Protein AF-A0A2E3HQM7-F1 (afdb_monomer_lite)

Secondary structure (DSSP, 8-state):
-HHHHHHHHHHH-PBPTTSPBPS--------EEE-TTS-EEEE-PPP--HHHHH-TTS---TT---SEEEEEEEHHHHHTTTS-TT-HHHHHHTTEEEEEEEEEEEEEE---TT----TTS-----EEEEEEEEEEEEEE-SSSEEEEEEEEEEEEE--

Structure (mmCIF, N/CA/C/O backbone):
data_AF-A0A2E3HQM7-F1
#
_entry.id   AF-A0A2E3HQM7-F1
#
loop_
_atom_site.group_PDB
_atom_site.id
_atom_site.type_symbol
_atom_site.label_atom_id
_atom_site.label_alt_id
_atom_site.label_comp_id
_atom_site.label_asym_id
_atom_site.label_entity_id
_atom_site.label_seq_id
_atom_site.pdbx_PDB_ins_code
_atom_site.Cartn_x
_atom_site.Cartn_y
_atom_site.Cartn_z
_atom_site.occupancy
_atom_site.B_iso_or_equiv
_atom_site.auth_seq_id
_atom_site.auth_comp_id
_atom_site.auth_asym_id
_atom_site.auth_atom_id
_atom_site.pdbx_PDB_model_num
ATOM 1 N N . MET A 1 1 ? 7.917 -3.348 6.718 1.00 67.12 1 MET A N 1
ATOM 2 C CA . MET A 1 1 ? 6.573 -2.800 6.395 1.00 67.12 1 MET A CA 1
ATOM 3 C C . MET A 1 1 ? 5.766 -3.823 5.588 1.00 67.12 1 MET A C 1
ATOM 5 O O . MET A 1 1 ? 6.380 -4.629 4.903 1.00 67.12 1 MET A O 1
ATOM 9 N N . GLN A 1 2 ? 4.423 -3.825 5.640 1.00 81.56 2 GLN A N 1
ATOM 10 C CA . GLN A 1 2 ? 3.593 -4.798 4.886 1.00 81.56 2 GLN A CA 1
ATOM 11 C C . GLN A 1 2 ? 3.825 -4.736 3.368 1.00 81.56 2 GLN A C 1
ATOM 13 O O . GLN A 1 2 ? 3.902 -5.766 2.707 1.00 81.56 2 GLN A O 1
ATOM 18 N N . ALA A 1 3 ? 4.035 -3.532 2.836 1.00 82.19 3 ALA A N 1
ATOM 19 C CA . ALA A 1 3 ? 4.383 -3.325 1.435 1.00 82.19 3 ALA A CA 1
ATOM 20 C C . ALA A 1 3 ? 5.715 -3.988 1.042 1.00 82.19 3 ALA A C 1
ATOM 22 O O . ALA A 1 3 ? 5.786 -4.687 0.038 1.00 82.19 3 ALA A O 1
ATOM 23 N N . GLU A 1 4 ? 6.764 -3.817 1.854 1.00 83.38 4 GLU A N 1
ATOM 24 C CA . GLU A 1 4 ? 8.066 -4.459 1.621 1.00 83.38 4 GLU A CA 1
ATOM 25 C C . GLU A 1 4 ? 7.935 -5.979 1.657 1.00 83.38 4 GLU A C 1
ATOM 27 O O . GLU A 1 4 ? 8.475 -6.659 0.791 1.00 83.38 4 GLU A O 1
ATOM 32 N N . LYS A 1 5 ? 7.169 -6.503 2.624 1.00 84.62 5 LYS A N 1
ATOM 33 C CA . LYS A 1 5 ? 6.884 -7.933 2.726 1.00 84.62 5 LYS A CA 1
ATOM 34 C C . LYS A 1 5 ? 6.189 -8.447 1.463 1.00 84.62 5 LYS A C 1
ATOM 36 O O . LYS A 1 5 ? 6.650 -9.434 0.910 1.00 84.62 5 LYS A O 1
ATOM 41 N N . SER A 1 6 ? 5.168 -7.745 0.963 1.00 84.62 6 SER A N 1
ATOM 42 C CA . SER A 1 6 ? 4.488 -8.111 -0.291 1.00 84.62 6 SER A CA 1
ATOM 43 C C . SER A 1 6 ? 5.458 -8.169 -1.481 1.00 84.62 6 SER A C 1
ATOM 45 O O . SER A 1 6 ? 5.445 -9.129 -2.250 1.00 84.62 6 SER A O 1
ATOM 47 N N . ILE A 1 7 ? 6.350 -7.182 -1.624 1.00 84.06 7 ILE A N 1
ATOM 48 C CA . ILE A 1 7 ? 7.333 -7.158 -2.723 1.00 84.06 7 ILE A CA 1
ATOM 49 C C . ILE A 1 7 ? 8.339 -8.306 -2.591 1.00 84.06 7 ILE A C 1
ATOM 51 O O . ILE A 1 7 ? 8.637 -8.979 -3.579 1.00 84.06 7 ILE A O 1
ATOM 55 N N . ILE A 1 8 ? 8.848 -8.541 -1.381 1.00 83.69 8 ILE A N 1
ATOM 56 C CA . ILE A 1 8 ? 9.780 -9.636 -1.096 1.00 83.69 8 ILE A CA 1
ATOM 57 C C . ILE A 1 8 ? 9.113 -10.985 -1.375 1.00 83.69 8 ILE A C 1
ATOM 59 O O . ILE A 1 8 ? 9.715 -11.827 -2.036 1.00 83.69 8 ILE A O 1
ATOM 63 N N . ASP A 1 9 ? 7.870 -11.181 -0.938 1.00 82.50 9 ASP A N 1
ATOM 64 C CA . ASP A 1 9 ? 7.128 -12.423 -1.155 1.00 82.50 9 ASP A CA 1
ATOM 65 C C . ASP A 1 9 ? 6.868 -12.672 -2.649 1.00 82.50 9 ASP A C 1
ATOM 67 O O . ASP A 1 9 ? 7.009 -13.801 -3.111 1.00 82.50 9 ASP A O 1
ATOM 71 N N . LYS A 1 10 ? 6.608 -11.630 -3.451 1.00 80.06 10 LYS A N 1
ATOM 72 C CA . LYS A 1 10 ? 6.501 -11.766 -4.916 1.00 80.06 10 LYS A CA 1
ATOM 73 C C . LYS A 1 10 ? 7.831 -12.147 -5.581 1.00 80.06 10 LYS A C 1
ATOM 75 O O . LYS A 1 10 ? 7.844 -12.991 -6.477 1.00 80.06 10 LYS A O 1
ATOM 80 N N . MET A 1 11 ? 8.949 -11.567 -5.134 1.00 78.38 11 MET A N 1
ATOM 81 C CA . MET A 1 11 ? 10.280 -11.873 -5.680 1.00 78.38 11 MET A CA 1
ATOM 82 C C . MET A 1 11 ? 10.808 -13.247 -5.263 1.00 78.38 11 MET A C 1
ATOM 84 O O . MET A 1 11 ? 11.468 -13.921 -6.048 1.00 78.38 11 MET A O 1
ATOM 88 N N . MET A 1 12 ? 10.543 -13.663 -4.030 1.00 78.06 12 MET A N 1
ATOM 89 C CA . MET A 1 12 ? 11.006 -14.943 -3.494 1.00 78.06 12 MET A CA 1
ATOM 90 C C . MET A 1 12 ? 10.043 -16.103 -3.777 1.00 78.06 12 MET A C 1
ATOM 92 O O . MET A 1 12 ? 10.415 -17.252 -3.546 1.00 78.06 12 MET A O 1
ATOM 96 N N . GLY A 1 13 ? 8.843 -15.804 -4.278 1.00 75.44 13 GLY A N 1
ATOM 97 C CA . GLY A 1 13 ? 7.773 -16.761 -4.521 1.00 75.44 13 GLY A CA 1
ATOM 98 C C . GLY A 1 13 ? 6.861 -16.930 -3.295 1.00 75.44 13 GLY A C 1
ATOM 99 O O . GLY A 1 13 ? 7.337 -16.851 -2.151 1.00 75.44 13 GLY A O 1
ATOM 100 N N . PRO A 1 14 ? 5.548 -17.145 -3.511 1.00 74.81 14 PRO A N 1
ATOM 101 C CA . PRO A 1 14 ? 4.583 -17.288 -2.429 1.00 74.81 14 PRO A CA 1
ATOM 102 C C . PRO A 1 14 ? 4.893 -18.528 -1.585 1.00 74.81 14 PRO A C 1
ATOM 104 O O . PRO A 1 14 ? 5.345 -19.553 -2.097 1.00 74.81 14 PRO A O 1
ATOM 107 N N . VAL A 1 15 ? 4.640 -18.428 -0.282 1.00 74.88 15 VAL A N 1
ATOM 108 C CA . VAL A 1 15 ? 4.733 -19.567 0.635 1.00 74.88 15 VAL A CA 1
ATOM 109 C C . VAL A 1 15 ? 3.467 -20.407 0.479 1.00 74.88 15 VAL A C 1
ATOM 111 O O . VAL A 1 15 ? 2.359 -19.878 0.565 1.00 74.88 15 VAL A O 1
ATOM 114 N N . ASP A 1 16 ? 3.628 -21.698 0.212 1.00 75.56 16 ASP A N 1
ATOM 115 C CA . ASP A 1 16 ? 2.525 -22.650 0.165 1.00 75.56 16 ASP A CA 1
ATOM 116 C C . ASP A 1 16 ? 1.985 -22.961 1.574 1.00 75.56 16 ASP A C 1
ATOM 118 O O . ASP A 1 16 ? 2.560 -22.583 2.598 1.00 75.56 16 ASP A O 1
ATOM 122 N N . ALA A 1 17 ? 0.861 -23.679 1.652 1.00 72.88 17 ALA A N 1
ATOM 123 C CA . ALA A 1 17 ? 0.263 -24.070 2.932 1.00 72.88 17 ALA A CA 1
ATOM 124 C C . ALA A 1 17 ? 1.158 -25.009 3.773 1.00 72.88 17 ALA A C 1
ATOM 126 O O . ALA A 1 17 ? 0.875 -25.229 4.948 1.00 72.88 17 ALA A O 1
ATOM 127 N N . SER A 1 18 ? 2.232 -25.549 3.184 1.00 76.06 18 SER A N 1
ATOM 128 C CA . SER A 1 18 ? 3.205 -26.431 3.838 1.00 76.06 18 SER A CA 1
ATOM 129 C C . SER A 1 18 ? 4.421 -25.668 4.381 1.00 76.06 18 SER A C 1
ATOM 131 O O . SER A 1 18 ? 5.303 -26.277 4.983 1.00 76.06 18 SER A O 1
ATOM 133 N N . GLY A 1 19 ? 4.479 -24.345 4.192 1.00 73.31 19 GLY A N 1
ATOM 134 C CA . GLY A 1 19 ? 5.588 -23.502 4.636 1.00 73.31 19 GLY A CA 1
ATOM 135 C C . GLY A 1 19 ? 6.779 -23.462 3.673 1.00 73.31 19 GLY A C 1
ATOM 136 O O . GLY A 1 19 ? 7.785 -22.824 3.988 1.00 73.31 19 GLY A O 1
ATOM 137 N N . ASN A 1 20 ? 6.678 -24.090 2.499 1.00 79.88 20 ASN A N 1
ATOM 138 C CA . ASN A 1 20 ? 7.710 -24.049 1.469 1.00 79.88 20 ASN A CA 1
ATOM 139 C C . ASN A 1 20 ? 7.447 -22.895 0.502 1.00 79.88 20 ASN A C 1
ATOM 141 O O . ASN A 1 20 ? 6.307 -22.565 0.183 1.00 79.88 20 ASN A O 1
ATOM 145 N N . ARG A 1 21 ? 8.510 -22.260 0.007 1.00 71.19 21 ARG A N 1
ATOM 146 C CA . ARG A 1 21 ? 8.372 -21.239 -1.038 1.00 71.19 21 ARG A CA 1
ATOM 147 C C . ARG A 1 21 ? 8.208 -21.918 -2.391 1.00 71.19 21 ARG A C 1
ATOM 149 O O . ARG A 1 21 ? 9.029 -22.749 -2.767 1.00 71.19 21 ARG A O 1
ATOM 156 N N . SER A 1 22 ? 7.163 -21.541 -3.116 1.00 71.25 22 SER A N 1
ATOM 157 C CA . SER A 1 22 ? 6.981 -21.921 -4.513 1.00 71.25 22 SER A CA 1
ATOM 158 C C . SER A 1 22 ? 8.038 -21.244 -5.393 1.00 71.25 22 SER A C 1
ATOM 160 O O . SER A 1 22 ? 8.389 -20.088 -5.164 1.00 71.25 22 SER A O 1
ATOM 162 N N . ASP A 1 23 ? 8.503 -21.919 -6.445 1.00 68.38 23 ASP A N 1
ATOM 163 C CA . ASP A 1 23 ? 9.434 -21.343 -7.429 1.00 68.38 23 ASP A CA 1
ATOM 164 C C . ASP A 1 23 ? 8.768 -20.375 -8.429 1.00 68.38 23 ASP A C 1
ATOM 166 O O . ASP A 1 23 ? 9.420 -19.888 -9.352 1.00 68.38 23 ASP A O 1
ATOM 170 N N . LEU A 1 24 ? 7.492 -20.020 -8.223 1.00 68.69 24 LEU A N 1
ATOM 171 C CA . LEU A 1 24 ? 6.759 -18.989 -8.975 1.00 68.69 24 LEU A CA 1
ATOM 172 C C . LEU A 1 24 ? 7.234 -17.561 -8.633 1.00 68.69 24 LEU A C 1
ATOM 174 O O . LEU A 1 24 ? 6.454 -16.681 -8.264 1.00 68.69 24 LEU A O 1
ATOM 178 N N . ARG A 1 25 ? 8.540 -17.323 -8.741 1.00 71.50 25 ARG A N 1
ATOM 179 C CA . ARG A 1 25 ? 9.175 -16.023 -8.523 1.00 71.50 25 ARG A CA 1
ATOM 180 C C . ARG A 1 25 ? 8.858 -15.113 -9.693 1.00 71.50 25 ARG A C 1
ATOM 182 O O . ARG A 1 25 ? 9.165 -15.436 -10.837 1.00 71.50 25 ARG A O 1
ATOM 189 N N . THR A 1 26 ? 8.278 -13.956 -9.408 1.00 72.94 26 THR A N 1
ATOM 190 C CA . THR A 1 26 ? 7.991 -12.953 -10.435 1.00 72.94 26 THR A CA 1
ATOM 191 C C . THR A 1 26 ? 8.604 -11.636 -10.010 1.00 72.94 26 THR A C 1
ATOM 193 O O . THR A 1 26 ? 8.391 -11.200 -8.883 1.00 72.94 26 THR A O 1
ATOM 196 N N . VAL A 1 27 ? 9.350 -10.982 -10.905 1.00 77.62 27 VAL A N 1
ATOM 197 C CA . VAL A 1 27 ? 9.822 -9.611 -10.673 1.00 77.62 27 VAL A CA 1
ATOM 198 C C . VAL A 1 27 ? 8.606 -8.689 -10.731 1.00 77.62 27 VAL A C 1
ATOM 200 O O . VAL A 1 27 ? 7.996 -8.579 -11.796 1.00 77.62 27 VAL A O 1
ATOM 203 N N . PRO A 1 28 ? 8.229 -8.013 -9.630 1.00 80.12 28 PRO A N 1
ATOM 204 C CA . PRO A 1 28 ? 7.068 -7.140 -9.667 1.00 80.12 28 PRO A CA 1
ATOM 205 C C . PRO A 1 28 ? 7.316 -5.960 -10.614 1.00 80.12 28 PRO A C 1
ATOM 207 O O . PRO A 1 28 ? 8.280 -5.202 -10.450 1.00 80.12 28 PRO A O 1
ATOM 210 N N . ILE A 1 29 ? 6.450 -5.810 -11.610 1.00 79.69 29 ILE A N 1
ATOM 211 C CA . ILE A 1 29 ? 6.476 -4.721 -12.591 1.00 79.69 29 ILE A CA 1
ATOM 212 C C . ILE A 1 29 ? 5.246 -3.834 -12.421 1.00 79.69 29 ILE A C 1
ATOM 214 O O . ILE A 1 29 ? 4.235 -4.260 -11.865 1.00 79.69 29 ILE A O 1
ATOM 218 N N . ASN A 1 30 ? 5.336 -2.593 -12.895 1.00 78.94 30 ASN A N 1
ATOM 219 C CA . ASN A 1 30 ? 4.173 -1.716 -12.960 1.00 78.94 30 ASN A CA 1
ATOM 220 C C . ASN A 1 30 ? 3.229 -2.277 -14.034 1.00 78.94 30 ASN A C 1
ATOM 222 O O . ASN A 1 30 ? 3.566 -2.264 -15.217 1.00 78.94 30 ASN A O 1
ATOM 226 N N . LEU A 1 31 ? 2.091 -2.835 -13.619 1.00 70.62 31 LEU A N 1
ATOM 227 C CA . LEU A 1 31 ? 1.217 -3.604 -14.506 1.00 70.62 31 LEU A CA 1
ATOM 228 C C . LEU A 1 31 ? 0.322 -2.677 -15.340 1.00 70.62 31 LEU A C 1
ATOM 230 O O . LEU A 1 31 ? -0.542 -1.973 -14.816 1.00 70.62 31 LEU A O 1
ATOM 234 N N . ALA A 1 32 ? 0.501 -2.736 -16.656 1.00 66.88 32 ALA A N 1
ATOM 235 C CA . ALA A 1 32 ? -0.536 -2.444 -17.634 1.00 66.88 32 ALA A CA 1
ATOM 236 C C . ALA A 1 32 ? -0.706 -3.714 -18.470 1.00 66.88 32 ALA A C 1
ATOM 238 O O . ALA A 1 32 ? 0.189 -4.069 -19.234 1.00 66.88 32 ALA A O 1
ATOM 239 N N . LEU A 1 33 ? -1.812 -4.429 -18.276 1.00 59.09 33 LEU A N 1
ATOM 240 C CA . LEU A 1 33 ? -2.219 -5.487 -19.187 1.00 59.09 33 LEU A CA 1
ATOM 241 C C . LEU A 1 33 ? -2.601 -4.824 -20.501 1.00 59.09 33 LEU A C 1
ATOM 243 O O . LEU A 1 33 ? -3.483 -3.960 -20.533 1.00 59.09 33 LEU A O 1
ATOM 247 N N . LYS A 1 34 ? -1.891 -5.212 -21.551 1.00 67.12 34 LYS A N 1
ATOM 248 C CA . LYS A 1 34 ? -2.119 -4.756 -22.911 1.00 67.12 34 LYS A CA 1
ATOM 249 C C . LYS A 1 34 ? -2.646 -5.900 -23.767 1.00 67.12 34 LYS A C 1
ATOM 251 O O . LYS A 1 34 ? -2.335 -7.052 -23.465 1.00 67.12 34 LYS A O 1
ATOM 256 N N . ASP A 1 35 ? -3.459 -5.586 -24.768 1.00 68.50 35 ASP A N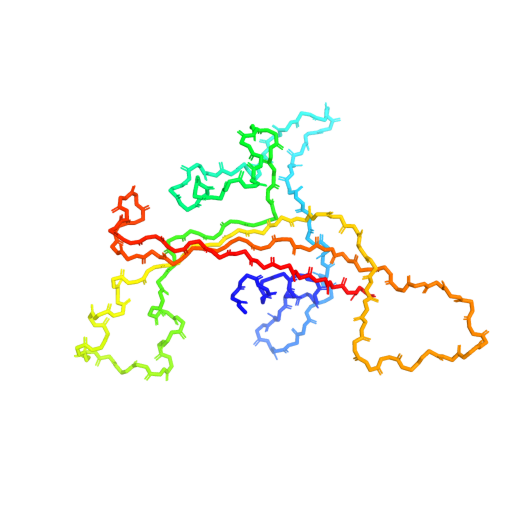 1
ATOM 257 C CA . ASP A 1 35 ? -3.844 -6.546 -25.802 1.00 68.50 35 ASP A CA 1
ATOM 258 C C . ASP A 1 35 ? -2.685 -6.766 -26.778 1.00 68.50 35 ASP A C 1
ATOM 260 O O . ASP A 1 35 ? -1.630 -6.132 -26.683 1.00 68.50 35 ASP A O 1
ATOM 264 N N . ASP A 1 36 ? -2.894 -7.684 -27.719 1.00 78.69 36 ASP A N 1
ATOM 265 C CA . ASP A 1 36 ? -1.949 -7.973 -28.800 1.00 78.69 36 ASP A CA 1
ATOM 266 C C . ASP A 1 36 ? -1.713 -6.755 -29.723 1.00 78.69 36 ASP A C 1
ATOM 268 O O . ASP A 1 36 ? -0.746 -6.736 -30.483 1.00 78.69 36 ASP A O 1
ATOM 272 N N . GLU A 1 37 ? -2.560 -5.722 -29.632 1.00 80.44 37 GLU A N 1
ATOM 273 C CA . GLU A 1 37 ? -2.464 -4.445 -30.351 1.00 80.44 37 GLU A CA 1
ATOM 274 C C . GLU A 1 37 ? -1.845 -3.319 -29.497 1.00 80.44 37 GLU A C 1
ATOM 276 O O . GLU A 1 37 ? -1.900 -2.145 -29.868 1.00 80.44 37 GLU A O 1
ATOM 281 N N . ASP A 1 38 ? -1.218 -3.658 -28.364 1.00 69.62 38 ASP A N 1
ATOM 282 C CA . ASP A 1 38 ? -0.567 -2.722 -27.438 1.00 69.62 38 ASP A CA 1
ATOM 283 C C . ASP A 1 38 ? -1.519 -1.732 -26.716 1.00 69.62 38 ASP A C 1
ATOM 285 O O . ASP A 1 38 ? -1.056 -0.870 -25.950 1.00 69.62 38 ASP A O 1
ATOM 289 N N . ASN A 1 39 ? -2.840 -1.863 -26.875 1.00 72.62 39 ASN A N 1
ATOM 290 C CA . ASN A 1 39 ? -3.836 -1.084 -26.141 1.00 72.62 39 ASN A CA 1
ATOM 291 C C . ASN A 1 39 ? -3.951 -1.589 -24.706 1.00 72.62 39 ASN A C 1
ATOM 293 O O . ASN A 1 39 ? -3.941 -2.784 -24.434 1.00 72.62 39 ASN A O 1
ATOM 297 N N . ILE A 1 40 ? -4.120 -0.680 -23.749 1.00 68.88 40 ILE A N 1
ATOM 298 C CA . ILE A 1 40 ? -4.247 -1.045 -22.335 1.00 68.88 40 ILE A CA 1
ATOM 299 C C . ILE A 1 40 ? -5.644 -1.637 -22.086 1.00 68.88 40 ILE A C 1
ATOM 301 O O . ILE A 1 40 ? -6.613 -0.888 -21.989 1.00 68.88 40 ILE A O 1
ATOM 305 N N . ILE A 1 41 ? -5.739 -2.962 -21.933 1.00 62.69 41 ILE A N 1
ATOM 306 C CA . ILE A 1 41 ? -6.983 -3.672 -21.577 1.00 62.69 41 ILE A CA 1
ATOM 307 C C . ILE A 1 41 ? -7.308 -3.485 -20.091 1.00 62.69 41 ILE A C 1
ATOM 309 O O . ILE A 1 41 ? -8.464 -3.341 -19.703 1.00 62.69 41 ILE A O 1
ATOM 313 N N . SER A 1 42 ? -6.287 -3.515 -19.232 1.00 60.19 42 SER A N 1
ATOM 314 C CA . SER A 1 42 ? -6.447 -3.357 -17.786 1.00 60.19 42 SER A CA 1
ATOM 315 C C . SER A 1 42 ? -5.176 -2.767 -17.189 1.00 60.19 42 SER A C 1
ATOM 317 O O . SER A 1 42 ? -4.096 -3.347 -17.256 1.00 60.19 42 SER A O 1
ATOM 319 N N . GLY A 1 43 ? -5.279 -1.563 -16.639 1.00 59.84 43 GLY A N 1
ATOM 320 C CA . GLY A 1 43 ? -4.178 -0.891 -15.963 1.00 59.84 43 GLY A CA 1
ATOM 321 C C . GLY A 1 43 ? -4.408 -0.889 -14.465 1.00 59.84 43 GLY A C 1
ATOM 322 O O . GLY A 1 43 ? -5.490 -0.520 -14.011 1.00 59.84 43 GLY A O 1
ATOM 323 N N . ASN A 1 44 ? -3.365 -1.205 -13.700 1.00 65.88 44 ASN A N 1
ATOM 324 C CA . ASN A 1 44 ? -3.287 -0.845 -12.289 1.00 65.88 44 ASN A CA 1
ATOM 325 C C . ASN A 1 44 ? -3.103 0.678 -12.182 1.00 65.88 44 ASN A C 1
ATOM 327 O O . ASN A 1 44 ? -2.008 1.186 -11.915 1.00 65.88 44 ASN A O 1
ATOM 331 N N . ASN A 1 45 ? -4.167 1.413 -12.506 1.00 68.69 45 ASN A N 1
ATOM 332 C CA . ASN A 1 45 ? -4.192 2.863 -12.450 1.00 68.69 45 ASN A CA 1
ATOM 333 C C . ASN A 1 45 ? -4.321 3.299 -10.994 1.00 68.69 45 ASN A C 1
ATOM 335 O O . ASN A 1 45 ? -5.121 2.711 -10.264 1.00 68.69 45 ASN A O 1
ATOM 339 N N . PRO A 1 46 ? -3.579 4.335 -10.573 1.00 69.44 46 PRO A N 1
ATOM 340 C CA . PRO A 1 46 ? -3.710 4.882 -9.237 1.00 69.44 46 PRO A CA 1
ATOM 341 C C . PRO A 1 46 ? -5.134 5.371 -9.006 1.00 69.44 46 PRO A C 1
ATOM 343 O O . PRO A 1 46 ? -5.598 6.311 -9.661 1.00 69.44 46 PRO A O 1
ATOM 346 N N . ASP A 1 47 ? -5.807 4.769 -8.030 1.00 76.19 47 ASP A N 1
ATOM 347 C CA . ASP A 1 47 ? -6.991 5.393 -7.474 1.00 76.19 47 ASP A CA 1
ATOM 348 C C . ASP A 1 47 ? -6.552 6.688 -6.801 1.00 76.19 47 ASP A C 1
ATOM 350 O O . ASP A 1 47 ? -5.615 6.705 -5.999 1.00 76.19 47 ASP A O 1
ATOM 354 N N . LYS A 1 48 ? -7.226 7.790 -7.137 1.00 80.62 48 LYS A N 1
ATOM 355 C CA . LYS A 1 48 ? -6.928 9.128 -6.608 1.00 80.62 48 LYS A CA 1
ATOM 356 C C . LYS A 1 48 ? -7.444 9.265 -5.172 1.00 80.62 48 LYS A C 1
ATOM 358 O O . LYS A 1 48 ? -8.242 10.149 -4.874 1.00 80.62 48 LYS A O 1
ATOM 363 N N . THR A 1 49 ? -7.018 8.361 -4.295 1.00 86.81 49 THR A N 1
ATOM 364 C CA . THR A 1 49 ? -7.324 8.397 -2.866 1.00 86.81 49 THR A CA 1
ATOM 365 C C . THR A 1 49 ? -6.680 9.632 -2.227 1.00 86.81 49 THR A C 1
ATOM 367 O O . THR A 1 49 ? -5.672 10.145 -2.734 1.00 86.81 49 THR A O 1
ATOM 370 N N . PRO A 1 50 ? -7.197 10.118 -1.083 1.00 88.19 50 PRO A N 1
ATOM 371 C CA . PRO A 1 50 ? -6.536 11.181 -0.326 1.00 88.19 50 PRO A CA 1
ATOM 372 C C . PRO A 1 50 ? -5.076 10.844 0.008 1.00 88.19 50 PRO A C 1
ATOM 374 O O . PRO A 1 50 ? -4.211 11.718 -0.047 1.00 88.19 50 PRO A O 1
ATOM 377 N N . CYS A 1 51 ? -4.784 9.564 0.268 1.00 88.31 51 CYS A N 1
ATOM 378 C CA . CYS A 1 51 ? -3.423 9.070 0.455 1.00 88.31 51 CYS A CA 1
ATOM 379 C C . CYS A 1 51 ? -2.552 9.310 -0.784 1.00 88.31 51 CYS A C 1
ATOM 381 O O . CYS A 1 51 ? -1.510 9.954 -0.680 1.00 88.31 51 CYS A O 1
ATOM 383 N N . TYR A 1 52 ? -2.990 8.879 -1.968 1.00 87.06 52 TYR A N 1
ATOM 384 C CA . TYR A 1 52 ? -2.260 9.104 -3.216 1.00 87.06 52 TYR A CA 1
ATOM 385 C C . TYR A 1 52 ? -1.987 10.593 -3.473 1.00 87.06 52 TYR A C 1
ATOM 387 O O . TYR A 1 52 ? -0.872 10.994 -3.809 1.00 87.06 52 TYR A O 1
ATOM 395 N N . LEU A 1 53 ? -3.004 11.433 -3.264 1.00 87.69 53 LEU A N 1
ATOM 396 C CA . LEU A 1 53 ? -2.935 12.873 -3.519 1.00 87.69 53 LEU A CA 1
ATOM 397 C C . LEU A 1 53 ? -2.011 13.628 -2.552 1.00 87.69 53 LEU A C 1
ATOM 399 O O . LEU A 1 53 ? -1.563 14.731 -2.879 1.00 87.69 53 LEU A O 1
ATOM 403 N N . SER A 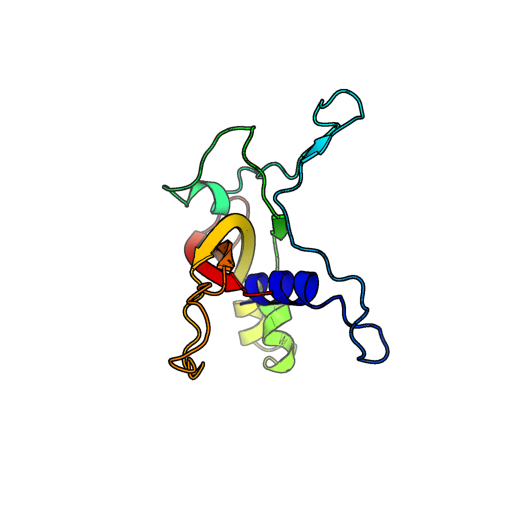1 54 ? -1.706 13.045 -1.392 1.00 87.38 54 SER A N 1
ATOM 404 C CA . SER A 1 54 ? -0.822 13.652 -0.394 1.00 87.38 54 SER A CA 1
ATOM 405 C C . SER A 1 54 ? 0.656 13.664 -0.808 1.00 87.38 54 SER A C 1
ATOM 407 O O . SER A 1 54 ? 1.425 14.509 -0.339 1.00 87.38 54 SER A O 1
ATOM 409 N N . PHE A 1 55 ? 1.062 12.793 -1.737 1.00 88.69 55 PHE A N 1
ATOM 410 C CA . PHE A 1 55 ? 2.434 12.744 -2.233 1.00 88.69 55 PHE A CA 1
ATOM 411 C C . PHE A 1 55 ? 2.659 13.783 -3.338 1.00 88.69 55 PHE A C 1
ATOM 413 O O . PHE A 1 55 ? 2.093 13.711 -4.428 1.00 88.69 55 PHE A O 1
ATOM 420 N N . LYS A 1 56 ? 3.536 14.759 -3.073 1.00 84.00 56 LYS A N 1
ATOM 421 C CA . LYS A 1 56 ? 3.873 15.821 -4.039 1.00 84.00 56 LYS A CA 1
ATOM 422 C C . LYS A 1 56 ? 4.731 15.333 -5.211 1.00 84.00 56 LYS A C 1
ATOM 424 O O . LYS A 1 56 ? 4.615 15.871 -6.304 1.00 84.00 56 LYS A O 1
ATOM 429 N N . ASN A 1 57 ? 5.570 14.323 -4.982 1.00 79.94 57 ASN A N 1
ATOM 430 C CA . ASN A 1 57 ? 6.566 13.837 -5.946 1.00 79.94 57 ASN A CA 1
ATOM 431 C C . ASN A 1 57 ? 6.051 12.701 -6.844 1.00 79.94 57 ASN A C 1
ATOM 433 O O . ASN A 1 57 ? 6.845 11.977 -7.440 1.00 79.94 57 ASN A O 1
ATOM 437 N N . LEU A 1 58 ? 4.733 12.515 -6.916 1.00 82.75 58 LEU A N 1
ATOM 438 C CA . LEU A 1 58 ? 4.117 11.425 -7.658 1.00 82.75 58 LEU A CA 1
ATOM 439 C C . LEU A 1 58 ? 3.451 11.955 -8.926 1.00 82.75 58 LEU A C 1
ATOM 441 O O . LEU A 1 58 ? 2.734 12.958 -8.887 1.00 82.75 58 LEU A O 1
ATOM 445 N N . SER A 1 59 ? 3.686 11.280 -10.053 1.00 80.19 59 SER A N 1
ATOM 446 C CA . SER A 1 59 ? 3.032 11.648 -11.310 1.00 80.19 59 SER A CA 1
ATOM 447 C C . SER A 1 59 ? 1.519 11.499 -11.169 1.00 80.19 59 SER A C 1
ATOM 449 O O . SER A 1 59 ? 1.031 10.500 -10.656 1.00 80.19 59 SER A O 1
ATOM 451 N N . ARG A 1 60 ? 0.756 12.491 -11.626 1.00 78.75 60 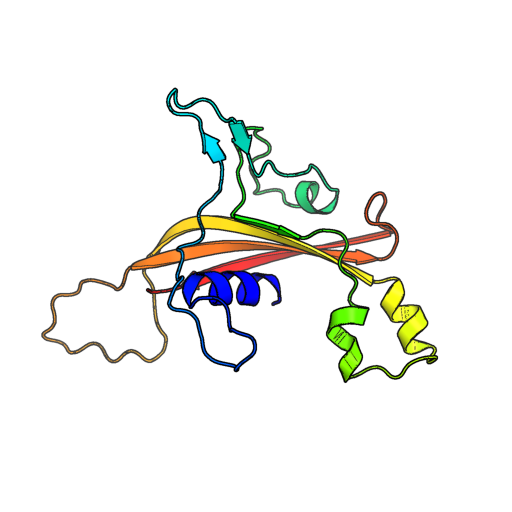ARG A N 1
ATOM 452 C CA . ARG A 1 60 ? -0.720 12.456 -11.622 1.00 78.75 60 ARG A CA 1
ATOM 453 C C . ARG A 1 60 ? -1.296 12.067 -12.978 1.00 78.75 60 ARG A C 1
ATOM 455 O O . ARG A 1 60 ? -2.495 12.219 -13.202 1.00 78.75 60 ARG A O 1
ATOM 462 N N . ASP A 1 61 ? -0.428 11.619 -13.873 1.00 76.56 61 ASP A N 1
ATOM 463 C CA . ASP A 1 61 ? -0.809 11.182 -15.200 1.00 76.56 61 ASP A CA 1
ATOM 464 C C . ASP A 1 61 ? -1.647 9.897 -15.116 1.00 76.56 61 ASP A C 1
ATOM 466 O O . ASP A 1 61 ? -1.363 8.989 -14.333 1.00 76.56 61 ASP A O 1
ATOM 470 N N . ASN A 1 62 ? -2.667 9.809 -15.964 1.00 69.25 62 ASN A N 1
ATOM 471 C CA . ASN A 1 62 ? -3.463 8.607 -16.164 1.00 69.25 62 ASN A CA 1
ATOM 472 C C . ASN A 1 62 ? -2.633 7.459 -16.769 1.00 69.25 62 ASN A C 1
ATOM 474 O O . ASN A 1 62 ? -3.114 6.327 -16.804 1.00 69.25 62 ASN A O 1
ATOM 478 N N . SER A 1 63 ? -1.407 7.723 -17.240 1.00 70.12 63 SER A N 1
ATOM 479 C CA . SER A 1 63 ? -0.407 6.724 -17.649 1.00 70.12 63 SER A CA 1
ATOM 480 C C . SER A 1 63 ? 0.391 6.121 -16.480 1.00 70.12 63 SER A C 1
ATOM 482 O O . SER A 1 63 ? 1.093 5.128 -16.669 1.00 70.12 63 SER A O 1
ATOM 484 N N . PHE A 1 64 ? 0.272 6.668 -15.263 1.00 77.00 64 PHE A N 1
ATOM 485 C CA . PHE A 1 64 ? 0.984 6.147 -14.100 1.00 77.00 64 PHE A CA 1
ATOM 486 C C . PHE A 1 64 ? 0.472 4.755 -13.715 1.00 77.00 64 PHE A C 1
ATOM 488 O O . PHE A 1 64 ? -0.734 4.502 -13.702 1.00 77.00 64 PHE A O 1
ATOM 495 N N . ARG A 1 65 ? 1.387 3.834 -13.412 1.00 81.62 65 ARG A N 1
ATOM 496 C CA . ARG A 1 65 ? 1.071 2.440 -13.077 1.00 81.62 65 ARG A CA 1
ATOM 497 C C . ARG A 1 65 ? 1.804 2.042 -11.806 1.00 81.62 65 ARG A C 1
ATOM 499 O O . ARG A 1 65 ? 2.983 2.361 -11.651 1.00 81.62 65 ARG A O 1
ATOM 506 N N . TYR A 1 66 ? 1.121 1.315 -10.931 1.00 83.56 66 TYR A N 1
ATOM 507 C CA . TYR A 1 66 ? 1.721 0.718 -9.741 1.00 83.56 66 TYR A CA 1
ATOM 508 C C . TYR A 1 66 ? 1.902 -0.796 -9.903 1.00 83.56 66 TYR A C 1
ATOM 510 O O . TYR A 1 66 ? 1.303 -1.447 -10.762 1.00 83.56 66 TYR A O 1
ATOM 518 N N . VAL A 1 67 ? 2.739 -1.364 -9.043 1.00 83.06 67 VAL A N 1
ATOM 519 C CA . VAL A 1 67 ? 2.887 -2.811 -8.867 1.00 83.06 67 VAL A CA 1
ATOM 520 C C . VAL A 1 67 ? 1.671 -3.373 -8.134 1.00 83.06 67 VAL A C 1
ATOM 522 O O . VAL A 1 67 ? 1.065 -4.349 -8.563 1.00 83.06 67 VAL A O 1
ATOM 525 N N . GLU A 1 68 ? 1.315 -2.748 -7.014 1.00 83.75 68 GLU A N 1
ATOM 526 C CA . GLU A 1 68 ? 0.154 -3.102 -6.201 1.00 83.75 68 GLU A CA 1
ATOM 527 C C . GLU A 1 68 ? -0.329 -1.885 -5.418 1.00 83.75 68 GLU A C 1
ATOM 529 O O . GLU A 1 68 ? 0.489 -1.057 -5.007 1.00 83.75 68 GLU A O 1
ATOM 534 N N . HIS A 1 69 ? -1.638 -1.826 -5.179 1.00 85.94 69 HIS A N 1
ATOM 535 C CA . HIS A 1 69 ? -2.289 -0.846 -4.322 1.00 85.94 69 HIS A CA 1
ATOM 536 C C . HIS A 1 69 ? -3.237 -1.569 -3.370 1.00 85.94 69 HIS A C 1
ATOM 538 O O . HIS A 1 69 ? -4.231 -2.160 -3.785 1.00 85.94 69 HIS A O 1
ATOM 544 N N . VAL A 1 70 ? -2.913 -1.536 -2.081 1.00 87.69 70 VAL A N 1
ATOM 545 C CA . VAL A 1 70 ? -3.725 -2.126 -1.020 1.00 87.69 70 VAL A CA 1
ATOM 546 C C . VAL A 1 70 ? -4.367 -1.000 -0.223 1.00 87.69 70 VAL A C 1
ATOM 548 O O . VAL A 1 70 ? -3.673 -0.178 0.377 1.00 87.69 70 VAL A O 1
ATOM 551 N N . LYS A 1 71 ? -5.699 -0.980 -0.222 1.00 87.88 71 LYS A N 1
ATOM 552 C CA . LYS A 1 71 ? -6.528 0.072 0.375 1.00 87.88 71 LYS A CA 1
ATOM 553 C C . LYS A 1 71 ? -7.280 -0.439 1.597 1.00 87.88 71 LYS A C 1
ATOM 555 O O . LYS A 1 71 ? -7.542 -1.635 1.713 1.00 87.88 71 LYS A O 1
ATOM 560 N N . ASP A 1 72 ? -7.651 0.503 2.459 1.00 85.31 72 ASP A N 1
ATOM 561 C CA . ASP A 1 72 ? -8.565 0.309 3.590 1.00 85.31 72 ASP A CA 1
ATOM 562 C C . ASP A 1 72 ? -8.224 -0.887 4.499 1.00 85.31 72 ASP A C 1
ATOM 564 O O . ASP A 1 72 ? -9.085 -1.671 4.900 1.00 85.31 72 ASP A O 1
ATOM 568 N N . LYS A 1 73 ? -6.939 -1.061 4.823 1.00 90.25 73 LYS A N 1
ATOM 569 C CA . LYS A 1 73 ? -6.514 -2.104 5.760 1.00 90.25 73 LYS A CA 1
ATOM 570 C C . LYS A 1 73 ? -6.528 -1.580 7.183 1.00 90.25 73 LYS A C 1
ATOM 572 O O . LYS A 1 73 ? -6.083 -0.470 7.452 1.00 90.25 73 LYS A O 1
ATOM 577 N N . SER A 1 74 ? -7.020 -2.384 8.119 1.00 89.00 74 SER A N 1
ATOM 578 C CA . SER A 1 74 ? -7.040 -2.002 9.532 1.00 89.00 74 SER A CA 1
ATOM 579 C C . SER A 1 74 ? -5.692 -2.283 10.192 1.00 89.00 74 SER A C 1
ATOM 581 O O . SER A 1 74 ? -5.138 -3.373 10.046 1.00 89.00 74 SER A O 1
ATOM 583 N N . PHE A 1 75 ? -5.187 -1.340 10.992 1.00 88.00 75 PHE A N 1
ATOM 584 C CA . PHE A 1 75 ? -4.018 -1.598 11.841 1.00 88.00 75 PHE A CA 1
ATOM 585 C C . PHE A 1 75 ? -4.282 -2.673 12.901 1.00 88.00 75 PHE A C 1
ATOM 587 O O . PHE A 1 75 ? -3.346 -3.343 13.337 1.00 88.00 75 PHE A O 1
ATOM 594 N N . LEU A 1 76 ? -5.545 -2.875 13.287 1.00 88.06 76 LEU A N 1
ATOM 595 C CA . LEU A 1 76 ? -5.919 -3.909 14.245 1.00 88.06 76 LEU A CA 1
ATOM 596 C C . LEU A 1 76 ? -5.566 -5.310 13.738 1.00 88.06 76 LEU A C 1
ATOM 598 O O . LEU A 1 76 ? -5.126 -6.133 14.528 1.00 88.06 76 LEU A O 1
ATOM 602 N N . GLU A 1 77 ? -5.713 -5.580 12.438 1.00 87.75 77 GLU A N 1
ATOM 603 C CA . GLU A 1 77 ? -5.381 -6.886 11.852 1.00 87.75 77 GLU A CA 1
ATOM 604 C C . GLU A 1 77 ? -3.894 -7.219 12.039 1.00 87.75 77 GLU A C 1
ATOM 606 O O . GLU A 1 77 ? -3.537 -8.347 12.367 1.00 87.75 77 GLU A O 1
ATOM 611 N N . LEU A 1 78 ? -3.029 -6.207 11.923 1.00 85.25 78 LEU A N 1
ATOM 612 C CA . LEU A 1 78 ? -1.592 -6.353 12.130 1.00 85.25 78 LEU A CA 1
ATOM 613 C C . LEU A 1 78 ? -1.226 -6.549 13.606 1.00 85.25 78 LEU A C 1
ATOM 615 O O . LEU A 1 78 ? -0.325 -7.320 13.924 1.00 85.25 78 LEU A O 1
ATOM 619 N N . MET A 1 79 ? -1.915 -5.838 14.498 1.00 85.88 79 MET A N 1
ATOM 620 C CA . MET A 1 79 ? -1.637 -5.849 15.937 1.00 85.88 79 MET A CA 1
ATOM 621 C C . MET A 1 79 ? -2.428 -6.914 16.698 1.00 85.88 79 MET A C 1
ATOM 623 O O . MET A 1 79 ? -2.252 -7.057 17.904 1.00 85.88 79 MET A O 1
ATOM 627 N N . ARG A 1 80 ? -3.271 -7.694 16.016 1.00 85.62 80 ARG A N 1
ATOM 628 C CA . ARG A 1 80 ? -4.135 -8.706 16.636 1.00 85.62 80 ARG A CA 1
ATOM 629 C C . ARG A 1 80 ? -3.393 -9.736 17.497 1.00 85.62 80 ARG A C 1
ATOM 631 O O . ARG A 1 80 ? -3.935 -10.089 18.535 1.00 85.62 80 ARG A O 1
ATOM 638 N N . PRO A 1 81 ? -2.164 -10.180 17.160 1.00 87.12 81 PRO A N 1
ATOM 639 C CA . PRO A 1 81 ? -1.395 -11.061 18.044 1.00 87.12 81 PRO A CA 1
ATOM 640 C C . PRO A 1 81 ? -1.003 -10.422 19.385 1.00 87.12 81 PRO A C 1
ATOM 642 O O . PRO A 1 81 ? -0.652 -11.138 20.317 1.00 87.12 81 PRO A O 1
ATOM 645 N N . LEU A 1 82 ? -1.020 -9.089 19.473 1.00 86.38 82 LEU A N 1
ATOM 646 C CA . LEU A 1 82 ? -0.576 -8.320 20.637 1.00 86.38 82 LEU A CA 1
ATOM 647 C C . LEU A 1 82 ? -1.741 -7.733 21.444 1.00 86.38 82 LEU A C 1
ATOM 649 O O . LEU A 1 82 ? -1.548 -7.356 22.595 1.00 86.38 82 LEU A O 1
ATOM 653 N N . VAL A 1 83 ? -2.933 -7.634 20.850 1.00 87.62 83 VAL A N 1
ATOM 654 C CA . VAL A 1 83 ? -4.084 -6.923 21.421 1.00 87.62 83 VAL A CA 1
ATOM 655 C C . VAL A 1 83 ? -5.202 -7.914 21.701 1.00 87.62 83 VAL A C 1
ATOM 657 O O . VAL A 1 83 ? -5.698 -8.583 20.795 1.00 87.62 83 VAL A O 1
ATOM 660 N N . SER A 1 84 ? -5.616 -7.999 22.964 1.00 84.81 84 SER A N 1
ATOM 661 C CA . SER A 1 84 ? -6.712 -8.867 23.386 1.00 84.81 84 SER A CA 1
ATOM 662 C C . SER A 1 84 ? -8.077 -8.285 23.009 1.00 84.81 84 SER A C 1
ATOM 664 O O . SER A 1 84 ? -8.303 -7.071 23.043 1.00 84.81 84 SER A O 1
ATOM 666 N N . ALA A 1 85 ? -8.997 -9.182 22.648 1.00 82.31 85 ALA A N 1
ATOM 667 C CA . ALA A 1 85 ? -10.340 -8.821 22.216 1.00 82.31 85 ALA A CA 1
ATOM 668 C C . ALA A 1 85 ? -11.163 -8.206 23.363 1.00 82.31 85 ALA A C 1
ATOM 670 O O . ALA A 1 85 ? -11.123 -8.685 24.496 1.00 82.31 85 ALA A O 1
ATOM 671 N N . GLY A 1 86 ? -11.940 -7.168 23.056 1.00 81.94 86 GLY A N 1
ATOM 672 C CA . GLY A 1 86 ? -12.857 -6.508 23.989 1.00 81.94 86 GLY A CA 1
ATOM 673 C C . GLY A 1 86 ? -12.225 -5.423 24.866 1.00 81.94 86 GLY A C 1
ATOM 674 O O . GLY A 1 86 ? -12.920 -4.828 25.691 1.00 81.94 86 GLY A O 1
ATOM 675 N N . THR A 1 87 ? -10.938 -5.128 24.687 1.00 86.62 87 THR A N 1
ATOM 676 C CA . THR A 1 87 ? -10.246 -4.058 25.417 1.00 86.62 87 THR A CA 1
ATOM 677 C C . THR A 1 87 ? -10.561 -2.671 24.851 1.00 86.62 87 THR A C 1
ATOM 679 O O . THR A 1 87 ? -10.917 -2.498 23.682 1.00 86.62 87 THR A O 1
ATOM 682 N N . ASP A 1 88 ? -10.391 -1.632 25.671 1.00 86.31 88 ASP A N 1
ATOM 683 C CA . ASP A 1 88 ? -10.502 -0.245 25.196 1.00 86.31 88 ASP A CA 1
ATOM 684 C C . ASP A 1 88 ? -9.390 0.129 24.204 1.00 86.31 88 ASP A C 1
ATOM 686 O O . ASP A 1 88 ? -9.538 1.064 23.413 1.00 86.31 88 ASP A O 1
ATOM 690 N N . GLU A 1 89 ? -8.291 -0.622 24.214 1.00 85.44 89 GLU A N 1
ATOM 691 C CA . GLU A 1 89 ? -7.202 -0.518 23.247 1.00 85.44 89 GLU A CA 1
ATOM 692 C C . GLU A 1 89 ? -7.669 -0.941 21.851 1.00 85.44 89 GLU A C 1
ATOM 694 O O . GLU A 1 89 ? -7.458 -0.193 20.894 1.00 85.44 89 GLU A O 1
ATOM 699 N N . GLU A 1 90 ? -8.402 -2.056 21.731 1.00 86.75 90 GLU A N 1
ATOM 700 C CA . GLU A 1 90 ? -8.991 -2.500 20.460 1.00 86.75 90 GLU A CA 1
ATOM 701 C C . GLU A 1 90 ? -9.903 -1.417 19.863 1.00 86.75 90 GLU A C 1
ATOM 703 O O . GLU A 1 90 ? -9.756 -1.045 18.697 1.00 86.75 90 GLU A O 1
ATOM 708 N N . LYS A 1 91 ? -10.779 -0.812 20.676 1.00 86.19 91 LYS A N 1
ATOM 709 C CA . LYS A 1 91 ? -11.678 0.272 20.229 1.00 86.19 91 LYS A CA 1
ATOM 710 C C . LYS A 1 91 ? -10.925 1.498 19.704 1.00 86.19 91 LYS A C 1
ATOM 712 O O . LYS A 1 91 ? -11.418 2.192 18.811 1.00 86.19 91 LYS A O 1
ATOM 717 N N . LYS A 1 92 ? -9.746 1.796 20.258 1.00 86.25 92 LYS A N 1
ATOM 718 C CA . LYS A 1 92 ? -8.882 2.883 19.769 1.00 86.25 92 LYS A CA 1
ATOM 719 C C . LYS A 1 92 ? -8.200 2.490 18.459 1.00 86.25 92 LYS A C 1
ATOM 721 O O . LYS A 1 92 ? -8.168 3.303 17.539 1.00 86.25 92 LYS A O 1
ATOM 726 N N . LEU A 1 93 ? -7.719 1.252 18.357 1.00 86.12 93 LEU A N 1
ATOM 727 C CA . LEU A 1 93 ? -7.004 0.718 17.195 1.00 86.12 93 LEU A CA 1
ATOM 728 C C . LEU A 1 93 ? -7.873 0.592 15.938 1.00 86.12 93 LEU A C 1
ATOM 730 O O . LEU A 1 93 ? -7.375 0.839 14.844 1.00 86.12 93 LEU A O 1
ATOM 734 N N . ILE A 1 94 ? -9.169 0.294 16.079 1.00 87.06 94 ILE A N 1
ATOM 735 C CA . ILE A 1 94 ? -10.114 0.187 14.946 1.00 87.06 94 ILE A CA 1
ATOM 736 C C . ILE A 1 94 ? -10.176 1.477 14.113 1.00 87.06 94 ILE A C 1
ATOM 738 O O . ILE A 1 94 ? -10.404 1.429 12.905 1.00 87.06 94 ILE A O 1
ATOM 742 N N . LYS A 1 95 ? -9.948 2.636 14.741 1.00 89.19 95 LYS A N 1
ATOM 743 C CA . LYS A 1 95 ? -9.992 3.947 14.074 1.00 89.19 95 LYS A CA 1
ATOM 744 C C . LYS A 1 95 ? -8.796 4.198 13.160 1.00 89.19 95 LYS A C 1
ATOM 746 O O . LYS A 1 95 ? -8.839 5.141 12.372 1.00 89.19 95 LYS A O 1
ATOM 751 N N . TYR A 1 96 ? -7.735 3.405 13.294 1.00 90.94 96 TYR A N 1
ATOM 752 C CA . TYR A 1 96 ? -6.530 3.538 12.497 1.00 90.94 96 TYR A CA 1
ATOM 753 C C . TYR A 1 96 ? -6.559 2.545 11.342 1.00 90.94 96 TYR A C 1
ATOM 755 O O . TYR A 1 96 ? -6.637 1.324 11.515 1.00 90.94 96 TYR A O 1
ATOM 763 N N . LYS A 1 97 ? -6.427 3.094 10.144 1.00 91.44 97 LYS A N 1
ATOM 764 C CA . LYS A 1 97 ? -6.359 2.366 8.886 1.00 91.44 97 LYS A CA 1
ATOM 765 C C . LYS A 1 97 ? -5.073 2.727 8.163 1.00 91.44 97 LYS A C 1
ATOM 767 O O . LYS A 1 97 ? -4.485 3.777 8.414 1.00 91.44 97 LYS A O 1
ATOM 772 N N . TYR A 1 98 ? -4.624 1.861 7.276 1.00 91.06 98 TYR A N 1
ATOM 773 C CA . TYR A 1 98 ? -3.496 2.132 6.411 1.00 91.06 98 TYR A CA 1
ATOM 774 C C . TYR A 1 98 ? -3.804 1.754 4.975 1.00 91.06 98 TYR A C 1
ATOM 776 O O . TYR A 1 98 ? -4.616 0.880 4.669 1.00 91.06 98 TYR A O 1
ATOM 784 N N . GLU A 1 99 ? -3.099 2.442 4.101 1.00 90.81 99 GLU A N 1
ATOM 785 C CA . GLU A 1 99 ? -3.104 2.229 2.670 1.00 90.81 99 GLU A CA 1
ATOM 786 C C . GLU A 1 99 ? -1.655 2.246 2.208 1.00 90.81 99 GLU A C 1
ATOM 788 O O . GLU A 1 99 ? -0.840 3.002 2.740 1.00 90.81 99 GLU A O 1
ATOM 793 N N . PHE A 1 100 ? -1.311 1.405 1.241 1.00 90.69 100 PHE 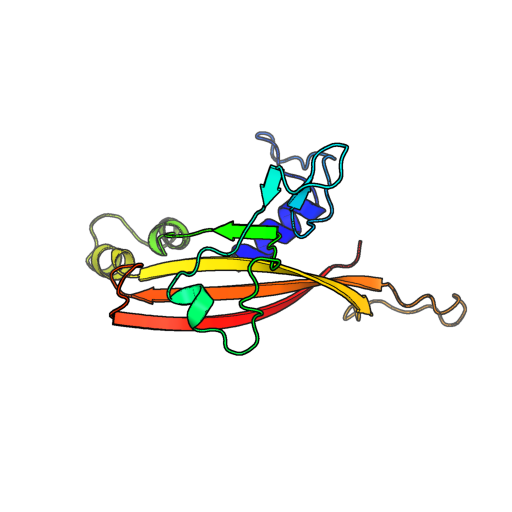A N 1
ATOM 794 C CA . PHE A 1 100 ? 0.001 1.468 0.620 1.00 90.69 100 PHE A CA 1
ATOM 795 C C . PHE A 1 100 ? -0.062 1.094 -0.849 1.00 90.69 100 PHE A C 1
ATOM 797 O O . PHE A 1 100 ? -0.880 0.280 -1.278 1.00 90.69 100 PHE A O 1
ATOM 804 N N . PHE A 1 101 ? 0.862 1.650 -1.613 1.00 89.31 101 PHE A N 1
ATOM 805 C CA . PHE A 1 101 ? 1.115 1.247 -2.979 1.00 89.31 101 PHE A CA 1
ATOM 806 C C . PHE A 1 101 ? 2.612 1.251 -3.257 1.00 89.31 101 PHE A C 1
ATOM 808 O O . PHE A 1 101 ? 3.407 1.910 -2.582 1.00 89.31 101 PHE A O 1
ATOM 815 N N . SER A 1 102 ? 3.014 0.461 -4.242 1.00 88.44 102 SER A N 1
ATOM 816 C CA . SER A 1 102 ? 4.417 0.316 -4.617 1.00 88.44 102 SER A CA 1
ATOM 817 C C . SER A 1 102 ? 4.604 0.497 -6.109 1.00 88.44 102 SER A C 1
ATOM 819 O O . SER A 1 102 ? 3.736 0.154 -6.907 1.00 88.44 102 SER A O 1
ATOM 821 N N . VAL A 1 103 ? 5.740 1.073 -6.481 1.00 88.12 103 VAL A N 1
ATOM 822 C CA . VAL A 1 103 ? 6.053 1.446 -7.857 1.00 88.12 103 VAL A CA 1
ATOM 823 C C . VAL A 1 103 ? 7.475 1.003 -8.142 1.00 88.12 103 VAL A C 1
ATOM 825 O O . VAL A 1 103 ? 8.410 1.344 -7.414 1.00 88.12 103 VAL A O 1
ATOM 828 N N . ASN A 1 104 ? 7.652 0.247 -9.215 1.00 85.44 104 ASN A N 1
ATOM 829 C CA . ASN A 1 104 ? 8.970 -0.091 -9.718 1.00 85.44 104 ASN A CA 1
ATOM 830 C C . ASN A 1 104 ? 9.586 1.165 -10.361 1.00 85.44 104 ASN A C 1
ATOM 832 O O . ASN A 1 104 ? 9.025 1.721 -11.303 1.00 85.44 104 ASN A O 1
ATOM 836 N N . SER A 1 105 ? 10.712 1.631 -9.816 1.00 82.69 105 SER A N 1
ATOM 837 C CA . SER A 1 105 ? 11.470 2.801 -10.291 1.00 82.69 105 SER A CA 1
ATOM 838 C C . SER A 1 105 ? 12.676 2.419 -11.161 1.00 82.69 105 SER A C 1
ATOM 840 O O . SER A 1 105 ? 13.527 3.263 -11.431 1.00 82.69 105 SER A O 1
ATOM 842 N N . GLY A 1 106 ? 12.764 1.160 -11.602 1.00 78.19 106 GLY A N 1
ATOM 843 C CA . GLY A 1 106 ? 13.840 0.644 -12.445 1.00 78.19 106 GLY A CA 1
ATOM 844 C C . GLY A 1 106 ? 14.987 0.015 -11.653 1.00 78.19 106 GLY A C 1
ATOM 845 O O . GLY A 1 106 ? 14.842 -0.356 -10.489 1.00 78.19 106 GLY A O 1
ATOM 846 N N . SER A 1 107 ? 16.147 -0.142 -12.292 1.00 70.88 107 SER A N 1
ATOM 847 C CA . SER A 1 107 ? 17.333 -0.740 -11.666 1.00 70.88 107 SER A CA 1
ATOM 848 C C . SER A 1 107 ? 18.228 0.310 -11.007 1.00 70.88 107 SER A C 1
ATOM 850 O O . SER A 1 107 ? 18.533 1.326 -11.630 1.00 70.88 107 SER A O 1
ATOM 852 N N . SER A 1 108 ? 18.737 0.028 -9.809 1.00 68.75 108 SER A N 1
ATOM 853 C CA . SER A 1 108 ? 19.762 0.836 -9.137 1.00 68.75 108 SER A CA 1
ATOM 854 C C . SER A 1 108 ? 20.931 -0.032 -8.674 1.00 68.75 108 SER A C 1
ATOM 856 O O . SER A 1 108 ? 20.846 -1.259 -8.616 1.00 68.75 108 SER A O 1
ATOM 858 N N . THR A 1 109 ? 22.056 0.604 -8.357 1.00 60.78 109 THR A N 1
ATOM 859 C CA . THR A 1 109 ? 23.223 -0.100 -7.813 1.00 60.78 109 THR A CA 1
ATOM 860 C C . THR A 1 109 ? 22.905 -0.614 -6.410 1.00 60.78 109 THR A C 1
ATOM 862 O O . THR A 1 109 ? 22.553 0.154 -5.515 1.00 60.78 109 THR A O 1
ATOM 865 N N . TYR A 1 110 ? 23.007 -1.927 -6.211 1.00 61.34 110 TYR A N 1
ATOM 866 C CA . TYR A 1 110 ? 22.794 -2.540 -4.908 1.00 61.34 110 TYR A CA 1
ATOM 867 C C . TYR A 1 110 ? 24.089 -2.461 -4.100 1.00 61.34 110 TYR A C 1
ATOM 869 O O . TYR A 1 110 ? 25.100 -3.076 -4.444 1.00 61.34 110 TYR A O 1
ATOM 877 N N . LYS A 1 111 ? 24.064 -1.690 -3.011 1.00 59.59 111 LYS A N 1
ATOM 878 C CA . LYS A 1 111 ? 25.152 -1.635 -2.030 1.00 59.59 111 LYS A CA 1
ATOM 879 C C . LYS A 1 111 ? 24.768 -2.499 -0.835 1.00 59.59 111 LYS A C 1
ATOM 881 O O . LYS A 1 111 ? 24.194 -2.005 0.130 1.00 59.59 111 LYS A O 1
ATOM 886 N N . ALA A 1 112 ? 25.057 -3.795 -0.915 1.00 52.97 112 ALA A N 1
ATOM 887 C CA . ALA A 1 112 ? 24.883 -4.687 0.226 1.00 52.97 112 ALA A CA 1
ATOM 888 C C . ALA A 1 112 ? 25.858 -4.278 1.342 1.00 52.97 112 ALA A C 1
ATOM 890 O O . ALA A 1 112 ? 27.071 -4.231 1.119 1.00 52.97 112 ALA A O 1
ATOM 891 N N . ALA A 1 113 ? 25.359 -4.015 2.548 1.00 50.16 113 ALA A N 1
ATOM 892 C CA . ALA A 1 113 ? 26.220 -3.964 3.723 1.00 50.16 113 ALA A CA 1
ATOM 893 C C . ALA A 1 113 ? 26.731 -5.391 4.008 1.00 50.16 113 ALA A C 1
ATOM 895 O O . ALA A 1 113 ? 25.933 -6.302 4.206 1.00 50.16 113 ALA A O 1
ATOM 896 N N . GLY A 1 114 ? 28.053 -5.600 3.986 1.00 50.84 114 GLY A N 1
ATOM 897 C CA . GLY A 1 114 ? 28.682 -6.877 4.360 1.00 50.84 114 GLY A CA 1
ATOM 898 C C . GLY A 1 114 ? 29.078 -7.830 3.222 1.00 50.84 114 GLY A C 1
ATOM 899 O O . GLY A 1 114 ? 29.618 -8.897 3.503 1.00 50.84 114 GLY A O 1
ATOM 900 N N . SER A 1 115 ? 28.895 -7.482 1.942 1.00 50.16 115 SER A N 1
ATOM 901 C CA . SER A 1 115 ? 29.432 -8.308 0.848 1.00 50.16 115 SER A CA 1
ATOM 902 C C . SER A 1 115 ? 30.923 -8.023 0.634 1.00 50.16 115 SER A C 1
ATOM 904 O O . SER A 1 115 ? 31.287 -6.988 0.075 1.00 50.16 115 SER A O 1
ATOM 906 N N . SER A 1 116 ? 31.790 -8.939 1.075 1.00 48.22 116 SER A N 1
ATOM 907 C CA . SER A 1 116 ? 33.232 -8.891 0.803 1.00 48.22 116 SER A CA 1
ATOM 908 C C . SER A 1 116 ? 33.489 -9.018 -0.702 1.00 48.22 116 SER A C 1
ATOM 910 O O . SER A 1 116 ? 33.250 -10.064 -1.308 1.00 48.22 116 SER A O 1
ATOM 912 N N . LEU A 1 117 ? 33.941 -7.929 -1.324 1.00 53.69 117 LEU A N 1
ATOM 913 C CA . LEU A 1 117 ? 34.309 -7.900 -2.735 1.00 53.69 117 LEU A CA 1
ATOM 914 C C . LEU A 1 117 ? 35.733 -8.452 -2.883 1.00 53.69 117 LEU A C 1
ATOM 916 O O . LEU A 1 117 ? 36.703 -7.839 -2.434 1.00 53.69 117 LEU A O 1
ATOM 920 N N . LYS A 1 118 ? 35.881 -9.616 -3.526 1.00 49.03 118 LYS A N 1
ATOM 921 C CA . LYS A 1 118 ? 37.196 -10.163 -3.887 1.00 49.03 118 LYS A CA 1
ATOM 922 C C . LYS A 1 118 ? 37.856 -9.231 -4.912 1.00 49.03 118 LYS A C 1
ATOM 924 O O . LYS A 1 118 ? 37.308 -9.025 -5.991 1.00 49.03 118 LYS A O 1
ATOM 929 N N . LYS A 1 119 ? 39.048 -8.706 -4.592 1.00 54.66 119 LYS A N 1
ATOM 930 C CA . LYS A 1 119 ? 39.802 -7.699 -5.378 1.00 54.66 119 LYS A CA 1
ATOM 931 C C . LYS A 1 119 ? 40.087 -8.067 -6.850 1.00 54.66 119 LYS A C 1
ATOM 933 O O . LYS A 1 119 ? 40.466 -7.189 -7.612 1.00 54.66 119 LYS A O 1
ATOM 938 N N . THR A 1 120 ? 39.914 -9.327 -7.256 1.00 50.06 120 THR A N 1
ATOM 939 C CA . THR A 1 120 ? 40.186 -9.835 -8.617 1.00 50.06 120 THR A CA 1
ATOM 940 C C . THR A 1 120 ? 38.943 -10.196 -9.438 1.00 50.06 120 THR A C 1
ATOM 942 O O . THR A 1 120 ? 39.083 -10.674 -10.559 1.00 50.06 120 THR A O 1
ATOM 945 N N . SER A 1 121 ? 37.727 -9.985 -8.926 1.00 54.28 121 SER A N 1
ATOM 946 C CA . SER A 1 121 ? 36.506 -10.183 -9.720 1.00 54.28 121 SER A CA 1
ATOM 947 C C . SER A 1 121 ? 36.168 -8.883 -10.447 1.00 54.28 121 SER A C 1
ATOM 949 O O . SER A 1 121 ? 36.027 -7.850 -9.793 1.00 54.28 121 SER A O 1
ATOM 951 N N . SER A 1 122 ? 36.014 -8.930 -11.772 1.00 50.88 122 SER A N 1
ATOM 952 C CA . SER A 1 122 ? 35.482 -7.828 -12.582 1.00 50.88 122 SER A CA 1
ATOM 953 C C . SER A 1 122 ? 34.291 -7.173 -11.878 1.00 50.88 122 SER A C 1
ATOM 955 O O . SER A 1 122 ? 33.332 -7.859 -11.524 1.00 50.88 122 SER A O 1
ATOM 957 N N . THR A 1 123 ? 34.372 -5.865 -11.644 1.00 49.56 123 THR A N 1
ATOM 958 C CA . 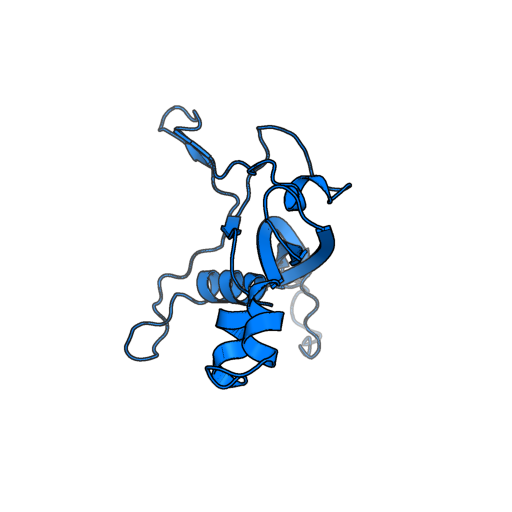THR A 1 123 ? 33.436 -5.025 -10.881 1.00 49.56 123 THR A CA 1
ATOM 959 C C . THR A 1 123 ? 32.087 -4.872 -11.590 1.00 49.56 123 THR A C 1
ATOM 961 O O . THR A 1 123 ? 31.640 -3.772 -11.902 1.00 49.56 123 THR A O 1
ATOM 964 N N . ILE A 1 124 ? 31.391 -5.976 -11.846 1.00 52.12 124 ILE A N 1
ATOM 965 C CA . ILE A 1 124 ? 29.971 -5.936 -12.172 1.00 52.12 124 ILE A CA 1
ATOM 966 C C . ILE A 1 124 ? 29.279 -5.629 -10.845 1.00 52.12 124 ILE A C 1
ATOM 968 O O . ILE A 1 124 ? 28.965 -6.522 -10.060 1.00 52.12 124 ILE A O 1
ATOM 972 N N . GLN A 1 125 ? 29.144 -4.337 -10.536 1.00 57.53 125 GLN A N 1
ATOM 973 C CA . GLN A 1 125 ? 28.333 -3.880 -9.413 1.00 57.53 125 GLN A CA 1
ATOM 974 C C . GLN A 1 125 ? 26.973 -4.570 -9.521 1.00 57.53 125 GLN A C 1
ATOM 976 O O . GLN A 1 125 ? 26.309 -4.460 -10.555 1.00 57.53 125 GLN A O 1
ATOM 981 N N . ARG A 1 126 ? 26.582 -5.319 -8.483 1.00 62.44 126 ARG A N 1
ATOM 982 C CA . ARG A 1 126 ? 25.293 -6.014 -8.464 1.00 62.44 126 ARG A CA 1
ATOM 983 C C . ARG A 1 126 ? 24.192 -4.972 -8.660 1.00 62.44 126 ARG A C 1
ATOM 985 O O . ARG A 1 126 ? 24.056 -4.043 -7.866 1.00 62.44 126 ARG A O 1
ATOM 992 N N . LYS A 1 127 ? 23.465 -5.074 -9.772 1.00 67.38 127 LYS A N 1
ATOM 993 C CA . LYS A 1 127 ? 22.311 -4.222 -10.060 1.00 67.38 127 LYS A CA 1
ATOM 994 C C . LYS A 1 127 ? 21.102 -4.847 -9.373 1.00 67.38 127 LYS A C 1
ATOM 996 O O . LYS A 1 127 ? 20.833 -6.025 -9.574 1.00 67.38 127 LYS A O 1
ATOM 1001 N N . GLY A 1 128 ? 20.410 -4.067 -8.554 1.00 73.44 128 GLY A N 1
ATOM 1002 C CA . GLY A 1 128 ? 19.150 -4.455 -7.931 1.00 73.44 128 GLY A CA 1
ATOM 1003 C C . GLY A 1 128 ? 17.975 -3.728 -8.573 1.00 73.44 128 GLY A C 1
ATOM 1004 O O . GLY A 1 128 ? 18.143 -2.679 -9.195 1.00 73.44 128 GLY A O 1
ATOM 1005 N N . THR A 1 129 ? 16.775 -4.263 -8.402 1.00 82.00 129 THR A N 1
ATOM 1006 C CA . THR A 1 129 ? 15.539 -3.566 -8.765 1.00 82.00 129 THR A CA 1
ATOM 1007 C C . THR A 1 129 ? 15.129 -2.660 -7.613 1.00 82.00 129 THR A C 1
ATOM 1009 O O . THR A 1 129 ? 15.179 -3.059 -6.450 1.00 82.00 129 THR A O 1
ATOM 1012 N N . THR A 1 130 ? 14.774 -1.420 -7.928 1.00 86.31 130 THR A N 1
ATOM 1013 C CA . THR A 1 130 ? 14.379 -0.403 -6.956 1.00 86.31 130 THR A CA 1
ATOM 1014 C C . THR A 1 130 ? 12.875 -0.221 -6.972 1.00 86.31 130 THR A C 1
ATOM 1016 O O . THR A 1 130 ? 12.277 0.091 -8.000 1.00 86.31 130 THR A O 1
ATOM 1019 N N . TYR A 1 131 ? 12.281 -0.350 -5.798 1.00 87.38 131 TYR A N 1
ATOM 1020 C CA . TYR A 1 131 ? 10.875 -0.115 -5.546 1.00 87.38 131 TYR A CA 1
ATOM 1021 C C . TYR A 1 131 ? 10.729 1.109 -4.658 1.00 87.38 131 TYR A C 1
ATOM 1023 O O . TYR A 1 131 ? 11.317 1.180 -3.579 1.00 87.38 131 TYR A O 1
ATOM 1031 N N . ARG A 1 132 ? 9.931 2.074 -5.104 1.00 88.88 132 ARG A N 1
ATOM 1032 C CA . ARG A 1 132 ? 9.435 3.141 -4.237 1.00 88.88 132 ARG A CA 1
ATOM 1033 C C . ARG A 1 132 ? 8.126 2.686 -3.633 1.00 88.88 132 ARG A C 1
ATOM 1035 O O . ARG A 1 132 ? 7.228 2.237 -4.344 1.00 88.88 132 ARG A O 1
ATOM 1042 N N . ILE A 1 133 ? 8.044 2.776 -2.320 1.00 90.31 133 ILE A N 1
ATOM 1043 C CA . ILE A 1 133 ? 6.880 2.389 -1.545 1.00 90.31 133 ILE A CA 1
ATOM 1044 C C . ILE A 1 133 ? 6.317 3.655 -0.929 1.00 90.31 133 ILE A C 1
ATOM 1046 O O . ILE A 1 133 ? 7.024 4.408 -0.260 1.00 90.31 133 ILE A O 1
ATOM 1050 N N . TYR A 1 134 ? 5.026 3.842 -1.136 1.00 90.69 134 TYR A N 1
ATOM 1051 C CA . TYR A 1 134 ? 4.254 4.939 -0.594 1.00 90.69 134 TYR A CA 1
ATOM 1052 C C . TYR A 1 134 ? 3.196 4.344 0.322 1.00 90.69 134 TYR A C 1
ATOM 1054 O O . TYR A 1 134 ? 2.449 3.452 -0.077 1.00 90.69 134 TYR A O 1
ATOM 1062 N N . GLY A 1 135 ? 3.154 4.796 1.567 1.00 91.06 135 GLY A N 1
ATOM 1063 C CA . GLY A 1 135 ? 2.182 4.343 2.551 1.00 91.06 135 GLY A CA 1
ATOM 1064 C C . GLY A 1 135 ? 1.560 5.519 3.276 1.00 91.06 135 GLY A C 1
ATOM 1065 O O . GLY A 1 135 ? 2.228 6.520 3.512 1.00 91.06 135 GLY A O 1
ATOM 1066 N N . CYS A 1 136 ? 0.298 5.393 3.664 1.00 91.50 136 CYS A N 1
ATOM 1067 C CA . CYS A 1 136 ? -0.354 6.366 4.525 1.00 91.50 136 CYS A CA 1
ATOM 1068 C C . CYS A 1 136 ? -0.943 5.702 5.758 1.00 91.50 136 CYS A C 1
ATOM 1070 O O . CYS A 1 136 ? -1.588 4.657 5.669 1.00 91.50 136 CYS A O 1
ATOM 1072 N N . GLY A 1 137 ? -0.759 6.357 6.902 1.00 91.31 137 GLY A N 1
ATOM 1073 C CA . GLY A 1 137 ? -1.565 6.129 8.094 1.00 91.31 137 GLY A CA 1
ATOM 1074 C C . GLY A 1 137 ? -2.770 7.062 8.077 1.00 91.31 137 GLY A C 1
ATOM 1075 O O . GLY A 1 137 ? -2.612 8.275 7.938 1.00 91.31 137 GLY A O 1
ATOM 1076 N N . ILE A 1 138 ? -3.961 6.495 8.213 1.00 91.81 138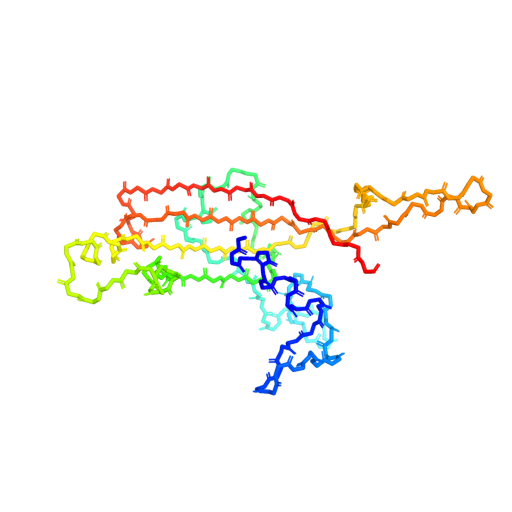 ILE A N 1
ATOM 1077 C CA . ILE A 1 138 ? -5.239 7.200 8.209 1.00 91.81 138 ILE A CA 1
ATOM 1078 C C . ILE A 1 138 ? -5.895 7.019 9.576 1.00 91.81 138 ILE A C 1
ATOM 1080 O O . ILE A 1 138 ? -6.019 5.900 10.075 1.00 91.81 138 ILE A O 1
ATOM 1084 N N . LYS A 1 139 ? -6.345 8.121 10.174 1.00 90.44 139 LYS A N 1
ATOM 1085 C CA . LYS A 1 139 ? -7.259 8.102 11.319 1.00 90.44 139 LYS A CA 1
ATOM 1086 C C . LYS A 1 139 ? -8.649 8.520 10.848 1.00 90.44 139 LYS A C 1
ATOM 1088 O O . LYS A 1 139 ? -8.812 9.613 10.305 1.00 90.44 139 LYS A O 1
ATOM 1093 N N . GLY A 1 140 ? -9.642 7.676 11.112 1.00 85.62 140 GLY A N 1
ATOM 1094 C CA . GLY A 1 140 ? -11.031 7.921 10.727 1.00 85.62 140 GLY A CA 1
ATOM 1095 C C . GLY A 1 140 ? -11.393 7.290 9.382 1.00 85.62 140 GLY A C 1
ATOM 1096 O O . GLY A 1 140 ? -10.995 6.161 9.094 1.00 85.62 140 GLY A O 1
ATOM 1097 N N . ASP A 1 141 ? -12.199 7.996 8.591 1.00 84.31 141 ASP A N 1
ATOM 1098 C CA . ASP A 1 141 ? -12.700 7.506 7.305 1.00 84.31 141 ASP A CA 1
ATOM 1099 C C . ASP A 1 141 ? -11.617 7.622 6.208 1.00 84.31 141 ASP A C 1
ATOM 1101 O O . ASP A 1 141 ? -11.016 8.690 6.069 1.00 84.31 141 ASP A O 1
ATOM 1105 N N . PRO A 1 142 ? -11.359 6.571 5.404 1.00 80.12 142 PRO A N 1
ATOM 1106 C CA . PRO A 1 142 ? -10.471 6.637 4.239 1.00 80.12 142 PRO A CA 1
ATOM 1107 C C . PRO A 1 142 ? -10.800 7.743 3.228 1.00 80.12 142 PRO A C 1
ATOM 1109 O O . PRO A 1 142 ? -9.892 8.257 2.576 1.00 80.12 142 PRO A O 1
ATOM 1112 N N . SER A 1 143 ? -12.079 8.102 3.081 1.00 82.38 143 SER A N 1
ATOM 1113 C CA . SER A 1 143 ? -12.524 9.091 2.086 1.00 82.38 143 SER A CA 1
ATOM 1114 C C . SER A 1 143 ? -12.377 10.528 2.583 1.00 82.38 143 SER A C 1
ATOM 1116 O O . SER A 1 143 ? -12.122 11.434 1.792 1.00 82.38 143 SER A O 1
ATOM 1118 N N . ASN A 1 144 ? -12.521 10.733 3.894 1.00 84.25 144 ASN A N 1
ATOM 1119 C CA . ASN A 1 144 ? -12.359 12.027 4.547 1.00 84.25 144 ASN A CA 1
ATOM 1120 C C . ASN A 1 144 ? -11.577 11.850 5.861 1.00 84.25 144 ASN A C 1
ATOM 1122 O O . ASN A 1 144 ? -12.179 11.775 6.939 1.00 84.25 144 ASN A O 1
ATOM 1126 N N . PRO A 1 145 ? -10.244 11.709 5.774 1.00 85.38 145 PRO A N 1
ATOM 1127 C CA . PRO A 1 145 ? -9.418 11.401 6.930 1.00 85.38 145 PRO A CA 1
ATOM 1128 C C . PRO A 1 145 ? -9.323 12.605 7.873 1.00 85.38 145 PRO A C 1
ATOM 1130 O O . PRO A 1 145 ? -9.060 13.724 7.444 1.00 85.38 145 PRO A O 1
ATOM 1133 N N . GLU A 1 146 ? -9.466 12.365 9.178 1.00 88.06 146 GLU A N 1
ATOM 1134 C CA . GLU A 1 146 ? -9.224 13.391 10.205 1.00 88.06 146 GLU A CA 1
ATOM 1135 C C . GLU A 1 146 ? -7.722 13.694 10.305 1.00 88.06 146 GLU A C 1
ATOM 1137 O O . GLU A 1 146 ? -7.301 14.840 10.440 1.00 88.06 146 GLU A O 1
ATOM 1142 N N . ILE A 1 147 ? -6.906 12.639 10.229 1.00 87.44 147 ILE A N 1
ATOM 1143 C CA . ILE A 1 147 ? -5.448 12.719 10.194 1.00 87.44 147 ILE A CA 1
ATOM 1144 C C . ILE A 1 147 ? -4.956 11.793 9.087 1.00 87.44 147 ILE A C 1
ATOM 1146 O O . ILE A 1 147 ? -5.322 10.615 9.046 1.00 87.44 147 ILE A O 1
ATOM 1150 N N . LEU A 1 148 ? -4.096 12.327 8.223 1.00 90.50 148 LEU A N 1
ATOM 1151 C CA . LEU A 1 148 ? -3.421 11.599 7.157 1.00 90.50 148 LEU A CA 1
ATOM 1152 C C . LEU A 1 148 ? -1.914 11.824 7.282 1.00 90.50 148 LEU A C 1
ATOM 1154 O O . LEU A 1 148 ? -1.450 12.961 7.232 1.00 90.50 148 LEU A O 1
ATOM 1158 N N . ILE A 1 149 ? -1.154 10.742 7.433 1.00 91.69 149 ILE A N 1
ATOM 1159 C CA . ILE A 1 149 ? 0.308 10.788 7.533 1.00 91.69 149 ILE A CA 1
ATOM 1160 C C . ILE A 1 149 ? 0.899 10.010 6.356 1.00 91.69 149 ILE A C 1
ATOM 1162 O O . ILE A 1 149 ? 0.848 8.777 6.383 1.00 91.69 149 ILE A O 1
ATOM 1166 N N . PRO A 1 150 ? 1.450 10.692 5.338 1.00 91.69 150 PRO A N 1
ATOM 1167 C CA . PRO A 1 150 ? 2.163 10.041 4.248 1.00 91.69 150 PRO A CA 1
ATOM 1168 C C . PRO A 1 150 ? 3.593 9.668 4.642 1.00 91.69 150 PRO A C 1
ATOM 1170 O O . PRO A 1 150 ? 4.305 10.443 5.281 1.00 91.69 150 PRO A O 1
ATOM 1173 N N . LEU A 1 151 ? 4.029 8.490 4.208 1.00 91.12 151 LEU A N 1
ATOM 1174 C CA . LEU A 1 151 ? 5.373 7.950 4.377 1.00 91.12 151 LEU A CA 1
ATOM 1175 C C . LEU A 1 151 ? 5.874 7.426 3.027 1.00 91.12 151 LEU A C 1
ATOM 1177 O O . LEU A 1 151 ? 5.166 6.699 2.330 1.00 91.12 151 LEU A O 1
ATOM 1181 N N . GLU A 1 152 ? 7.105 7.777 2.668 1.00 89.94 152 GLU A N 1
ATOM 1182 C CA . GLU A 1 152 ? 7.803 7.260 1.487 1.00 89.94 152 GLU A CA 1
ATOM 1183 C C . GLU A 1 152 ? 9.036 6.479 1.947 1.00 89.94 152 GLU A C 1
ATOM 1185 O O . GLU A 1 152 ? 9.782 6.931 2.817 1.00 89.94 152 GLU A O 1
ATOM 1190 N N . THR A 1 153 ? 9.259 5.307 1.358 1.00 89.12 153 THR A N 1
ATOM 1191 C CA . THR A 1 153 ? 10.489 4.532 1.546 1.00 89.12 153 THR A CA 1
ATOM 1192 C C . THR A 1 153 ? 10.961 3.942 0.220 1.00 89.12 153 THR A C 1
ATOM 1194 O O . THR A 1 153 ? 10.178 3.739 -0.711 1.00 89.12 153 THR A O 1
ATOM 1197 N N . ILE A 1 154 ? 12.263 3.679 0.120 1.00 86.94 154 ILE A N 1
ATOM 1198 C CA . ILE A 1 154 ? 12.895 3.092 -1.062 1.00 86.94 154 ILE A CA 1
ATOM 1199 C C . ILE A 1 154 ? 13.471 1.739 -0.670 1.00 86.94 154 ILE A C 1
ATOM 1201 O O . ILE A 1 154 ? 14.291 1.639 0.239 1.00 86.94 154 ILE A O 1
ATOM 1205 N N . LEU A 1 155 ? 13.075 0.707 -1.405 1.00 84.44 155 LEU A N 1
ATOM 1206 C CA . LEU A 1 155 ? 13.559 -0.654 -1.250 1.00 84.44 155 LEU A CA 1
ATOM 1207 C C . LEU A 1 155 ? 14.375 -1.041 -2.485 1.00 84.44 155 LEU A C 1
ATOM 1209 O O . LEU A 1 155 ? 13.884 -0.947 -3.607 1.00 84.44 155 LEU A O 1
ATOM 1213 N N . ILE A 1 156 ? 15.612 -1.500 -2.294 1.00 82.94 156 ILE A N 1
ATOM 1214 C CA . ILE A 1 156 ? 16.449 -2.029 -3.380 1.00 82.94 156 ILE A CA 1
ATOM 1215 C C . ILE A 1 156 ? 16.668 -3.514 -3.125 1.00 82.94 156 ILE A C 1
ATOM 1217 O O . ILE A 1 156 ? 17.269 -3.890 -2.120 1.00 82.94 156 ILE A O 1
ATOM 1221 N N . LEU A 1 157 ? 16.202 -4.350 -4.049 1.00 76.75 157 LEU A N 1
ATOM 1222 C CA . LEU A 1 157 ? 16.346 -5.800 -3.982 1.00 76.75 157 LEU A CA 1
ATOM 1223 C C . LEU A 1 157 ? 17.309 -6.262 -5.073 1.00 76.75 157 LEU A C 1
ATOM 1225 O O . LEU A 1 157 ? 17.085 -6.003 -6.255 1.00 76.75 157 LEU A O 1
ATOM 1229 N N . SER A 1 158 ? 18.392 -6.933 -4.681 1.00 72.06 158 SER A N 1
ATOM 1230 C CA . SER A 1 158 ? 19.206 -7.703 -5.625 1.00 72.06 158 SER A CA 1
ATOM 1231 C C . SER A 1 158 ? 18.534 -9.048 -5.842 1.00 72.06 158 SER A C 1
ATOM 1233 O O . SER A 1 158 ? 18.216 -9.726 -4.866 1.00 72.06 158 SER A O 1
ATOM 1235 N N . ASN A 1 159 ? 18.350 -9.410 -7.110 1.00 59.91 159 ASN A N 1
ATOM 1236 C CA . ASN A 1 159 ? 18.138 -10.802 -7.496 1.00 59.91 159 ASN A CA 1
ATOM 1237 C C . ASN A 1 159 ? 19.474 -11.559 -7.409 1.00 59.91 159 ASN A C 1
ATOM 1239 O O . ASN A 1 159 ? 20.529 -10.880 -7.534 1.00 59.91 159 ASN A O 1
#

Sequence (159 aa):
MQAEKSIIDKMMGPVDASGNRSDLRTVPINLALKDDEDNIISGNNPDKTPCYLSFKNLSRDNSFRYVEHVKDKSFLELMRPLVSAGTDEEKKLIKYKYEFFSVNSGSSTYKAAGSSLKKTSSTIQRKGTTYRIYGCGIKGDPSNPEILIPLETILILSN

pLDDT: mean 78.13, std 11.7, range [48.22, 91.81]

Radius of gyration: 18.96 Å; chains: 1; bounding box: 53×42×56 Å

Foldseek 3Di:
DVVVVVQVCLQQAPQDPVRDHDPNRDNQAQDFDADPVRHRPDAQFDDPFPQVVVDPPDDPDSPDGFSDKDPFAFVCVVCVVPDDPPDPVSVQRRQKTKIKTKHWPAKDQDDDDPDDDDPPDDCPRQIWTKMKMKMWIFGHDRRDGPDIDIDIDMDTGGD